Protein AF-A0A6U6RCC2-F1 (afdb_monomer)

Foldseek 3Di:
DDDDDDDWDKDKDKDPKDWCPPDDLLNVVLCCAAVLLCQDDCVVSVHDHDGGNNQFPDKDKDWDDDPVTIIIMMITIGTDPPPPDPPDDPDDDPCPVVVVVVQQQDWDQDPVPGTDGPVD
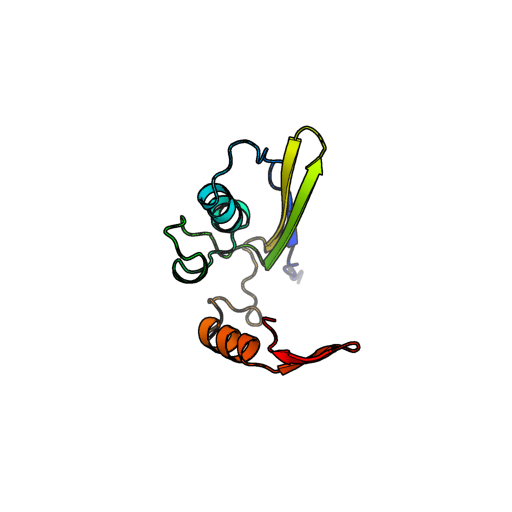
pLDDT: mean 70.36, std 13.77, range [30.91, 87.75]

Secondary structure (DSSP, 8-state):
-----PPP-EEEEEPPPEE-TT--HHHHHHIIIIIS-----TTTTTS------S-EEEEEEEEEE-SS-EEEEEEEEEE-S----TTS-SSPPTTHHHHHHHHHT-EEEETTTEEEETT-

Organism: NCBI:txid1333877

Radius of gyration: 18.65 Å; Cα contacts (8 Å, |Δi|>4): 158; chains: 1; bounding box: 48×39×48 Å

Sequence (120 aa):
EFKLVPRLKFQIYTTPIKNLQAWTEDDFWEFINVEGSANLPLSAAGRQVANGSQQALSGEFFINFGAWTEQMTAVVTRANENATHPDYPDNAPENVEQNYVDLMDAWVIDENRGWMPYGD

Structure (mmCIF, N/CA/C/O backbone):
data_AF-A0A6U6RCC2-F1
#
_entry.id   AF-A0A6U6RCC2-F1
#
loop_
_atom_site.group_PDB
_atom_site.id
_atom_site.type_symbol
_atom_site.label_atom_id
_atom_site.label_alt_id
_atom_site.label_comp_id
_atom_site.label_asym_id
_atom_site.label_entity_id
_atom_site.label_seq_id
_atom_site.pdbx_PDB_ins_code
_atom_site.Cartn_x
_atom_site.Cartn_y
_atom_site.Cartn_z
_atom_site.occupancy
_atom_site.B_iso_or_equiv
_atom_site.auth_seq_id
_atom_site.auth_comp_id
_atom_site.auth_asym_id
_atom_site.auth_atom_id
_atom_site.pdbx_PDB_model_num
ATOM 1 N N . GLU A 1 1 ? 34.802 8.124 -26.776 1.00 37.25 1 GLU A N 1
ATOM 2 C CA . GLU A 1 1 ? 33.327 8.086 -26.85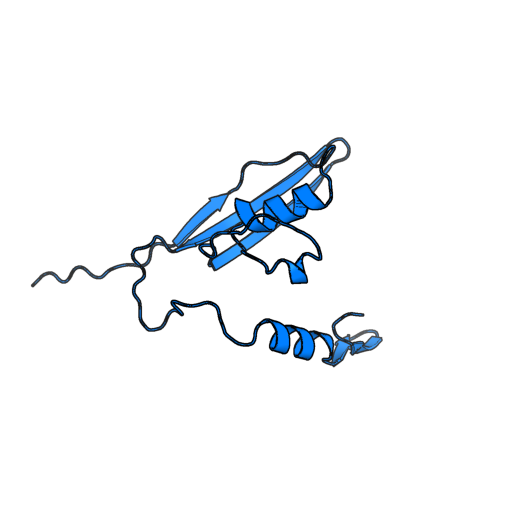3 1.00 37.25 1 GLU A CA 1
ATOM 3 C C . GLU A 1 1 ? 32.761 8.169 -25.441 1.00 37.25 1 GLU A C 1
ATOM 5 O O . GLU A 1 1 ? 33.128 7.347 -24.609 1.00 37.25 1 GLU A O 1
ATOM 10 N N . PHE A 1 2 ? 31.955 9.187 -25.133 1.00 30.91 2 PHE A N 1
ATOM 11 C CA . PHE A 1 2 ? 31.260 9.277 -23.846 1.00 30.91 2 PHE A CA 1
ATOM 12 C C . PHE A 1 2 ? 29.994 8.417 -23.922 1.00 30.91 2 PHE A C 1
ATOM 14 O O . PHE A 1 2 ? 29.047 8.780 -24.613 1.00 30.91 2 PHE A O 1
ATOM 21 N N . LYS A 1 3 ? 29.974 7.271 -23.232 1.00 35.28 3 LYS A N 1
ATOM 22 C CA . LYS A 1 3 ? 28.746 6.490 -23.043 1.00 35.28 3 LYS A CA 1
ATOM 23 C C . LYS A 1 3 ? 27.957 7.088 -21.881 1.00 35.28 3 LYS A C 1
ATOM 25 O O . LYS A 1 3 ? 28.421 7.075 -20.743 1.00 35.28 3 LYS A O 1
ATOM 30 N N . LEU A 1 4 ? 26.767 7.607 -22.171 1.00 37.03 4 LEU A N 1
ATOM 31 C CA . LEU A 1 4 ? 25.757 7.890 -21.154 1.00 37.03 4 LEU A CA 1
ATOM 32 C C . LEU A 1 4 ? 25.347 6.553 -20.532 1.00 37.03 4 LEU A C 1
ATOM 34 O O . LEU A 1 4 ? 24.688 5.746 -21.176 1.00 37.03 4 LEU A O 1
ATOM 38 N N . VAL A 1 5 ? 25.792 6.299 -19.303 1.00 44.06 5 VAL A N 1
ATOM 39 C CA . VAL A 1 5 ? 25.331 5.156 -18.510 1.00 44.06 5 VAL A CA 1
ATOM 40 C C . VAL A 1 5 ? 23.994 5.563 -17.884 1.00 44.06 5 VAL A C 1
ATOM 42 O O . VAL A 1 5 ? 23.997 6.454 -17.026 1.00 44.06 5 VAL A O 1
ATOM 45 N N . PRO A 1 6 ? 22.855 4.979 -18.296 1.00 46.22 6 PRO A N 1
ATOM 46 C CA . PRO A 1 6 ? 21.584 5.235 -17.637 1.00 46.22 6 PRO A CA 1
ATOM 47 C C . PRO A 1 6 ? 21.677 4.715 -16.201 1.00 46.22 6 PRO A C 1
ATOM 49 O O . PRO A 1 6 ? 21.913 3.535 -15.956 1.00 46.22 6 PRO A O 1
ATOM 52 N N . ARG A 1 7 ? 21.555 5.624 -15.233 1.00 47.69 7 ARG A N 1
ATOM 53 C CA . ARG A 1 7 ? 21.442 5.267 -13.819 1.00 47.69 7 ARG A CA 1
ATOM 54 C C . ARG A 1 7 ? 19.967 5.259 -13.466 1.00 47.69 7 ARG A C 1
ATOM 56 O O . ARG A 1 7 ? 19.323 6.306 -13.552 1.00 47.69 7 ARG A O 1
ATOM 63 N N . LEU A 1 8 ? 19.462 4.097 -13.062 1.00 51.97 8 LEU A N 1
ATOM 64 C CA . LEU A 1 8 ? 18.163 3.972 -12.411 1.00 51.97 8 LEU A CA 1
ATOM 65 C C . LEU A 1 8 ? 18.128 4.954 -11.236 1.00 51.97 8 LEU A C 1
ATOM 67 O O . LEU A 1 8 ? 18.985 4.916 -10.352 1.00 51.97 8 LEU A O 1
ATOM 71 N N . LYS A 1 9 ? 17.176 5.885 -11.266 1.00 57.66 9 LYS A N 1
ATOM 72 C CA . LYS A 1 9 ? 16.887 6.757 -10.130 1.00 57.66 9 LYS A CA 1
ATOM 73 C C . LYS A 1 9 ? 15.556 6.310 -9.562 1.00 57.66 9 LYS A C 1
ATOM 75 O O . LYS A 1 9 ? 14.515 6.550 -10.171 1.00 57.66 9 LYS A O 1
ATOM 80 N N . PHE A 1 10 ? 15.617 5.653 -8.414 1.00 67.25 10 PHE A N 1
ATOM 81 C CA . PHE A 1 10 ? 14.445 5.402 -7.594 1.00 67.25 10 PHE A CA 1
ATOM 82 C C . PHE A 1 10 ? 14.035 6.714 -6.937 1.00 67.25 10 PHE A C 1
ATOM 84 O O . PHE A 1 10 ? 14.888 7.472 -6.467 1.00 67.25 10 PHE A O 1
ATOM 91 N N . GLN A 1 11 ? 12.741 7.002 -6.957 1.00 66.75 11 GLN A N 1
ATOM 92 C CA . GLN A 1 11 ? 12.182 8.149 -6.259 1.00 66.75 11 GLN A CA 1
ATOM 93 C C . GLN A 1 11 ? 11.254 7.643 -5.168 1.00 66.75 11 GLN A C 1
ATOM 95 O O . GLN A 1 11 ? 10.440 6.747 -5.392 1.00 66.75 11 GLN A O 1
ATOM 100 N N . ILE A 1 12 ? 11.434 8.211 -3.982 1.00 74.88 12 ILE A N 1
ATOM 101 C CA . ILE A 1 12 ? 10.612 7.939 -2.815 1.00 74.88 12 ILE A CA 1
ATOM 102 C C . ILE A 1 12 ? 9.624 9.090 -2.705 1.00 74.88 12 ILE A C 1
ATOM 104 O O . ILE A 1 12 ? 10.026 10.255 -2.672 1.00 74.88 12 ILE A O 1
ATOM 108 N N . TYR A 1 13 ? 8.345 8.754 -2.652 1.00 71.75 13 TYR A N 1
ATOM 109 C CA . TYR A 1 13 ? 7.262 9.702 -2.459 1.00 71.75 13 TYR A CA 1
ATOM 110 C C . TYR A 1 13 ? 6.552 9.384 -1.158 1.00 71.75 13 TYR A C 1
ATOM 112 O O . TYR A 1 13 ? 6.370 8.221 -0.809 1.00 71.75 13 TYR A O 1
ATOM 120 N N . THR A 1 14 ? 6.121 10.422 -0.458 1.00 78.19 14 THR A N 1
ATOM 121 C CA . THR A 1 14 ? 5.248 10.278 0.703 1.00 78.19 14 THR A CA 1
ATOM 122 C C . THR A 1 14 ? 3.858 10.728 0.296 1.00 78.19 14 THR A C 1
ATOM 124 O O . THR A 1 14 ? 3.704 11.808 -0.282 1.00 78.19 14 THR A O 1
ATOM 127 N N . THR A 1 15 ? 2.847 9.911 0.564 1.00 77.81 15 THR A N 1
ATOM 128 C CA . THR A 1 15 ? 1.462 10.323 0.346 1.00 77.81 15 THR A CA 1
ATOM 129 C C . THR A 1 15 ? 1.086 11.400 1.365 1.00 77.81 15 THR A C 1
ATOM 131 O O . THR A 1 15 ? 1.610 11.410 2.488 1.00 77.81 15 THR A O 1
ATOM 134 N N . PRO A 1 16 ? 0.153 12.306 1.029 1.00 74.38 16 PRO A N 1
ATOM 135 C CA . PRO A 1 16 ? -0.424 13.201 2.019 1.00 74.38 16 PRO A CA 1
ATOM 136 C C . PRO A 1 16 ? -0.954 12.410 3.218 1.00 74.38 16 PRO A C 1
ATOM 138 O O . PRO A 1 16 ? -1.507 11.322 3.054 1.00 74.38 16 PRO A O 1
ATOM 141 N N . ILE A 1 17 ? -0.801 12.969 4.417 1.00 80.00 17 ILE A N 1
ATOM 142 C CA . ILE A 1 17 ? -1.388 12.393 5.628 1.00 80.00 17 ILE A CA 1
ATOM 143 C C . ILE A 1 17 ? -2.910 12.464 5.500 1.00 80.00 17 ILE A C 1
ATOM 145 O O . ILE A 1 17 ? -3.470 13.532 5.235 1.00 80.00 17 ILE A O 1
ATOM 149 N N . LYS A 1 18 ? -3.579 11.334 5.708 1.00 83.19 18 LYS A N 1
ATOM 150 C CA . LYS A 1 18 ? -5.035 11.220 5.663 1.00 83.19 18 LYS A CA 1
ATOM 151 C C . LYS A 1 18 ? -5.583 11.003 7.062 1.00 83.19 18 LYS A C 1
ATOM 153 O O . LYS A 1 18 ? -4.998 10.252 7.831 1.00 83.19 18 LYS A O 1
ATOM 158 N N . ASN A 1 19 ? -6.691 11.662 7.385 1.00 86.56 19 ASN A N 1
ATOM 159 C CA . ASN A 1 19 ? -7.419 11.431 8.631 1.00 86.56 19 ASN A CA 1
ATOM 160 C C . ASN A 1 19 ? -8.426 10.291 8.419 1.00 86.56 19 ASN A C 1
ATOM 162 O O . ASN A 1 19 ? -9.205 10.344 7.470 1.00 86.56 19 ASN A O 1
ATOM 166 N N . LEU A 1 20 ? -8.397 9.301 9.308 1.00 86.19 20 LEU A N 1
ATOM 167 C CA . LEU A 1 20 ? -9.180 8.070 9.232 1.00 86.19 20 LEU A CA 1
ATOM 168 C C . LEU A 1 20 ? -10.558 8.166 9.903 1.00 86.19 20 LEU A C 1
ATOM 170 O O . LEU A 1 20 ? -11.375 7.274 9.724 1.00 86.19 20 LEU A O 1
ATOM 174 N N . GLN A 1 21 ? -10.870 9.250 10.624 1.00 83.44 21 GLN A N 1
ATOM 175 C CA . GLN A 1 21 ? -12.118 9.382 11.402 1.00 83.44 21 GLN A CA 1
ATOM 176 C C . GLN A 1 21 ? -13.412 9.213 10.593 1.00 83.44 21 GLN A C 1
ATOM 178 O O . GLN A 1 21 ? -14.459 8.918 11.165 1.00 83.44 21 GLN A O 1
ATOM 183 N N . ALA A 1 22 ? -13.355 9.452 9.284 1.00 81.19 22 ALA A N 1
ATOM 184 C CA . ALA A 1 22 ? -14.485 9.302 8.372 1.00 81.19 22 ALA A CA 1
ATOM 185 C C . ALA A 1 22 ? -14.237 8.237 7.295 1.00 81.19 22 ALA A C 1
ATOM 187 O O . ALA A 1 22 ? -15.013 8.156 6.348 1.00 81.19 22 ALA A O 1
ATOM 188 N N . TRP A 1 23 ? -13.153 7.466 7.406 1.00 85.94 23 TRP A N 1
ATOM 189 C CA . TRP A 1 23 ? -12.839 6.442 6.423 1.00 85.94 23 TRP A CA 1
ATOM 190 C C . TRP A 1 23 ? -13.757 5.248 6.598 1.00 85.94 23 TRP A C 1
ATOM 192 O O . TRP A 1 23 ? -13.867 4.649 7.668 1.00 85.94 23 TRP A O 1
ATOM 202 N N . 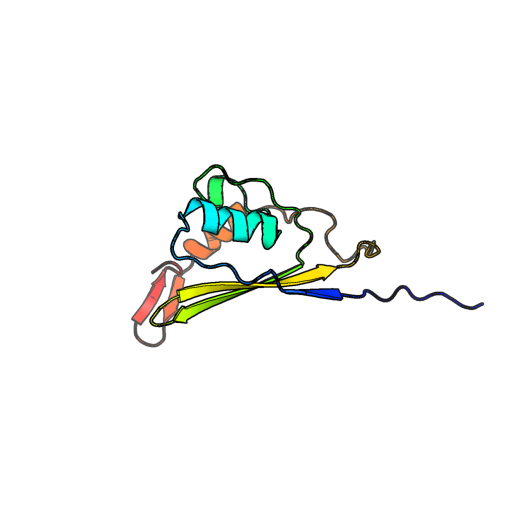THR A 1 24 ? -14.395 4.896 5.499 1.00 85.44 24 THR A N 1
ATOM 203 C CA . THR A 1 24 ? -14.928 3.565 5.299 1.00 85.44 24 THR A CA 1
ATOM 204 C C . THR A 1 24 ? -13.785 2.612 4.967 1.00 85.44 24 THR A C 1
ATOM 206 O O . THR A 1 24 ? -12.663 3.007 4.647 1.00 85.44 24 THR A O 1
ATOM 209 N N . GLU A 1 25 ? -14.068 1.320 5.023 1.00 82.88 25 GLU A N 1
ATOM 210 C CA . GLU A 1 25 ? -13.104 0.316 4.588 1.00 82.88 25 GLU A CA 1
ATOM 211 C C . GLU A 1 25 ? -12.786 0.434 3.081 1.00 82.88 25 GLU A C 1
ATOM 213 O O . GLU A 1 25 ? -11.673 0.130 2.658 1.00 82.88 25 GLU A O 1
ATOM 218 N N . ASP A 1 26 ? -13.717 0.950 2.273 1.00 83.12 26 ASP A N 1
ATOM 219 C CA . ASP A 1 26 ? -13.489 1.206 0.846 1.00 83.12 26 ASP A CA 1
ATOM 220 C C . ASP A 1 26 ? -12.462 2.327 0.639 1.00 83.12 26 ASP A C 1
ATOM 222 O O . ASP A 1 26 ? -11.595 2.205 -0.223 1.00 83.12 26 ASP A O 1
ATOM 226 N N . ASP A 1 27 ? -12.483 3.364 1.483 1.00 85.88 27 ASP A N 1
ATOM 227 C CA . ASP A 1 27 ? -11.487 4.445 1.455 1.00 85.88 27 ASP A CA 1
ATOM 228 C C . ASP A 1 27 ? -10.079 3.928 1.782 1.00 85.88 27 ASP A C 1
ATOM 230 O O . ASP A 1 27 ? -9.093 4.365 1.183 1.00 85.88 27 ASP A O 1
ATOM 234 N N . PHE A 1 28 ? -9.978 2.958 2.698 1.00 86.25 28 PHE A N 1
ATOM 235 C CA . PHE A 1 28 ? -8.714 2.289 2.996 1.00 86.25 28 PHE A CA 1
ATOM 236 C C . PHE A 1 28 ? -8.178 1.550 1.766 1.00 86.25 28 PHE A C 1
ATOM 238 O O . PHE A 1 28 ? -7.025 1.750 1.379 1.00 86.25 28 PHE A O 1
ATOM 245 N N . TRP A 1 29 ? -9.007 0.727 1.122 1.00 84.12 29 TRP A N 1
ATOM 246 C CA . TRP A 1 29 ? -8.576 -0.029 -0.052 1.00 84.12 29 TRP A CA 1
ATOM 247 C C . TRP A 1 29 ? -8.265 0.874 -1.242 1.00 84.12 29 TRP A C 1
ATOM 249 O O . TRP A 1 29 ? -7.274 0.633 -1.929 1.00 84.12 29 TRP A O 1
ATOM 259 N N . GLU A 1 30 ? -9.032 1.941 -1.452 1.00 85.31 30 GLU A N 1
ATOM 260 C CA . GLU A 1 30 ? -8.759 2.948 -2.479 1.00 85.31 30 GLU A CA 1
ATOM 261 C C . GLU A 1 30 ? -7.398 3.617 -2.247 1.00 85.31 30 GLU A C 1
ATOM 263 O O . GLU A 1 30 ? -6.596 3.756 -3.174 1.00 85.31 30 GLU A O 1
ATOM 268 N N . PHE A 1 31 ? -7.076 3.959 -0.998 1.00 87.12 31 PHE A N 1
ATOM 269 C CA . PHE A 1 31 ? -5.779 4.527 -0.651 1.00 87.12 31 PHE A CA 1
ATOM 270 C C . PHE A 1 31 ? -4.621 3.564 -0.947 1.00 87.12 31 PHE A C 1
ATOM 272 O O . PHE A 1 31 ? -3.639 3.961 -1.576 1.00 87.12 31 PHE A O 1
ATOM 279 N N . ILE A 1 32 ? -4.731 2.292 -0.549 1.00 84.69 32 ILE A N 1
ATOM 280 C CA . ILE A 1 32 ? -3.714 1.276 -0.860 1.00 84.69 32 ILE A CA 1
ATOM 281 C C . ILE A 1 32 ? -3.571 1.099 -2.378 1.00 84.69 32 ILE A C 1
ATOM 283 O O . ILE A 1 32 ? -2.454 1.063 -2.905 1.00 84.69 32 ILE A O 1
ATOM 287 N N . ASN A 1 33 ? -4.695 0.996 -3.091 1.00 83.88 33 ASN A N 1
ATOM 288 C CA . ASN A 1 33 ? -4.687 0.582 -4.485 1.00 83.88 33 ASN A CA 1
ATOM 289 C C . ASN A 1 33 ? -4.267 1.708 -5.431 1.00 83.88 33 ASN A C 1
ATOM 291 O O . ASN A 1 33 ? -3.415 1.506 -6.299 1.00 83.88 33 ASN A O 1
ATOM 295 N N . VAL A 1 34 ? -4.822 2.903 -5.232 1.00 82.00 34 VAL A N 1
ATOM 296 C CA . VAL A 1 34 ? -4.623 4.062 -6.105 1.00 82.00 34 VAL A CA 1
ATOM 297 C C . VAL A 1 34 ? -3.443 4.904 -5.634 1.00 82.00 34 VAL A C 1
ATOM 299 O O . VAL A 1 34 ? -2.454 5.041 -6.362 1.00 82.00 34 VAL A O 1
ATOM 302 N N . GLU A 1 35 ? -3.490 5.428 -4.405 1.00 81.56 35 GLU A N 1
ATOM 303 C CA . GLU A 1 35 ? -2.424 6.303 -3.889 1.00 81.56 35 GLU A CA 1
ATOM 304 C C . GLU A 1 35 ? -1.124 5.519 -3.636 1.00 81.56 35 GLU A C 1
ATOM 306 O O . GLU A 1 35 ? -0.041 5.965 -4.029 1.00 81.56 35 GLU A O 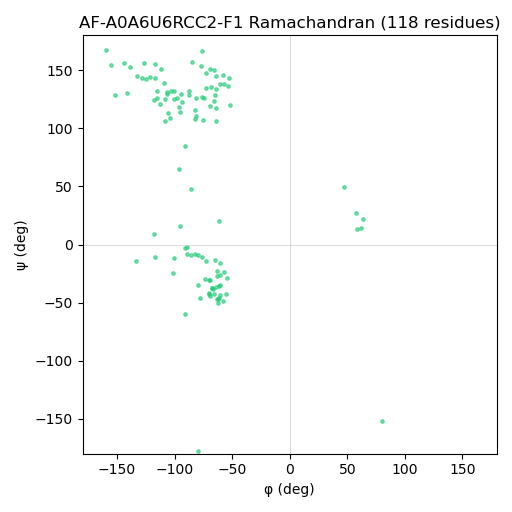1
ATOM 311 N N . GLY A 1 36 ? -1.238 4.309 -3.080 1.00 78.94 36 GLY A N 1
ATOM 312 C CA . GLY A 1 36 ? -0.142 3.346 -2.941 1.00 78.94 36 GLY A CA 1
ATOM 313 C C . GLY A 1 36 ? 0.279 2.688 -4.259 1.00 78.94 36 GLY A C 1
ATOM 314 O O . GLY A 1 36 ? 1.368 2.123 -4.341 1.00 78.94 36 GLY A O 1
ATOM 315 N N . SER A 1 37 ? -0.538 2.811 -5.313 1.00 79.50 37 SER A N 1
ATOM 316 C CA . SER A 1 37 ? -0.283 2.278 -6.660 1.00 79.50 37 SER A CA 1
ATOM 317 C C . SER A 1 37 ? -0.045 0.764 -6.721 1.00 79.50 37 SER A C 1
ATOM 319 O O . SER A 1 37 ? 0.616 0.284 -7.644 1.00 79.50 37 SER A O 1
ATOM 321 N N . ALA A 1 38 ? -0.605 0.017 -5.767 1.00 78.19 38 ALA A N 1
ATOM 322 C CA . ALA A 1 38 ? -0.429 -1.427 -5.649 1.00 78.19 38 ALA A CA 1
ATOM 323 C C . ALA A 1 38 ? -1.113 -2.223 -6.782 1.00 78.19 38 ALA A C 1
ATOM 325 O O . ALA A 1 38 ? -0.609 -3.269 -7.178 1.00 78.19 38 ALA A O 1
ATOM 326 N N . ASN A 1 39 ? -2.229 -1.720 -7.329 1.00 75.44 39 ASN A N 1
ATOM 327 C CA . ASN A 1 39 ? -3.076 -2.407 -8.321 1.00 75.44 39 ASN A CA 1
ATOM 328 C C . ASN A 1 39 ? -3.401 -3.873 -7.959 1.00 75.44 39 ASN A C 1
ATOM 330 O O . ASN A 1 39 ? -3.221 -4.795 -8.760 1.00 75.44 39 ASN A O 1
ATOM 334 N N . LEU A 1 40 ? -3.854 -4.077 -6.726 1.00 74.50 40 LEU A N 1
ATOM 335 C CA . LEU A 1 40 ? -4.389 -5.330 -6.226 1.00 74.50 40 LEU A CA 1
ATOM 336 C C . LEU A 1 40 ? -5.631 -5.727 -7.044 1.00 74.50 40 LEU A C 1
ATOM 338 O O . LEU A 1 40 ? -6.466 -4.866 -7.349 1.00 74.50 40 LEU A O 1
ATOM 342 N N . PRO A 1 41 ? -5.780 -7.015 -7.404 1.00 68.69 41 PRO A N 1
ATOM 343 C CA . PRO A 1 41 ? -6.955 -7.481 -8.122 1.00 68.69 41 PRO A CA 1
ATOM 344 C C . PRO A 1 41 ? -8.213 -7.306 -7.262 1.00 68.69 41 PRO A C 1
ATOM 346 O O . PRO A 1 41 ? -8.184 -7.490 -6.046 1.00 68.69 41 PRO A O 1
ATOM 349 N N . LEU A 1 42 ? -9.340 -6.994 -7.910 1.00 62.94 42 LEU A N 1
ATOM 350 C CA . LEU A 1 42 ? -10.636 -6.760 -7.251 1.00 62.94 42 LEU A CA 1
ATOM 351 C C . LEU A 1 42 ? -11.075 -7.930 -6.353 1.00 62.94 42 LEU A C 1
ATOM 353 O O . LEU A 1 42 ? -11.760 -7.729 -5.351 1.00 62.94 42 LEU A O 1
ATOM 357 N N . SER A 1 43 ? -10.651 -9.151 -6.692 1.00 65.44 43 SER A N 1
ATOM 358 C CA . SER A 1 43 ? -10.868 -10.353 -5.884 1.00 65.44 43 SER A CA 1
ATOM 359 C C . SER A 1 43 ? -10.097 -10.331 -4.562 1.00 65.44 43 SER A C 1
ATOM 361 O O . SER A 1 43 ? -10.648 -10.744 -3.547 1.00 65.44 43 SER A O 1
ATOM 363 N N . ALA A 1 44 ? -8.868 -9.805 -4.540 1.00 62.97 44 ALA A N 1
ATOM 364 C CA . ALA A 1 44 ? -8.037 -9.731 -3.336 1.00 62.97 44 ALA A CA 1
ATOM 365 C C . ALA A 1 44 ? -8.515 -8.655 -2.348 1.00 62.97 44 ALA A C 1
ATOM 367 O O . ALA A 1 44 ? -8.363 -8.821 -1.143 1.00 62.97 44 ALA A O 1
ATOM 368 N N . ALA A 1 45 ? -9.137 -7.578 -2.838 1.00 60.28 45 ALA A N 1
ATOM 369 C CA . ALA A 1 45 ? -9.761 -6.566 -1.982 1.00 60.28 45 ALA A CA 1
ATOM 370 C C . ALA A 1 45 ? -11.175 -6.963 -1.503 1.00 60.28 45 ALA A C 1
ATOM 372 O O . ALA A 1 45 ? -11.786 -6.257 -0.694 1.00 60.28 45 ALA A O 1
ATOM 373 N N . GLY A 1 46 ? -11.724 -8.066 -2.035 1.00 64.94 46 GLY A N 1
ATOM 374 C CA . GLY A 1 46 ? -13.090 -8.523 -1.769 1.00 64.94 46 GLY A CA 1
ATOM 375 C C . GLY A 1 46 ? -14.183 -7.539 -2.209 1.00 64.94 46 GLY A C 1
ATOM 376 O O . GLY A 1 46 ? -15.326 -7.675 -1.777 1.00 64.94 46 GLY A O 1
ATOM 377 N N . ARG A 1 47 ? -13.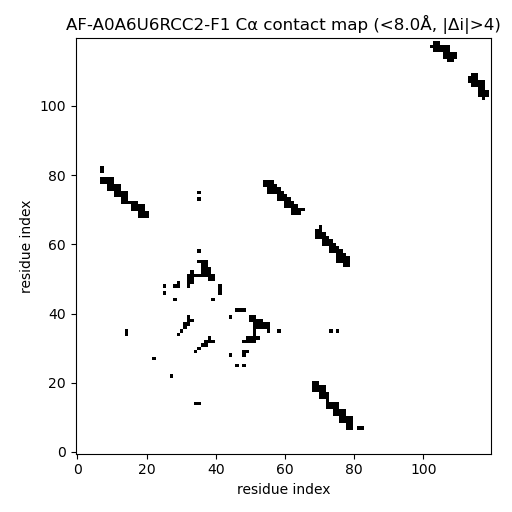850 -6.525 -3.023 1.00 66.00 47 ARG A N 1
ATOM 378 C CA . ARG A 1 47 ? -14.727 -5.389 -3.356 1.00 66.00 47 ARG A CA 1
ATOM 379 C C . ARG A 1 47 ? -14.304 -4.669 -4.642 1.00 66.00 47 ARG A C 1
ATOM 381 O O . ARG A 1 47 ? -13.203 -4.878 -5.148 1.00 66.00 47 ARG A O 1
ATOM 388 N N . GLN A 1 48 ? -15.174 -3.797 -5.163 1.00 64.94 48 GLN A N 1
ATOM 389 C CA . GLN A 1 48 ? -14.821 -2.897 -6.267 1.00 64.94 48 GLN A CA 1
ATOM 390 C C . GLN A 1 48 ? -13.950 -1.743 -5.758 1.00 64.94 48 GLN A C 1
ATOM 392 O O . GLN A 1 48 ? -14.452 -0.835 -5.109 1.00 64.94 48 GLN A O 1
ATOM 397 N N . VAL A 1 49 ? -12.661 -1.776 -6.084 1.00 69.88 49 VAL A N 1
ATOM 398 C CA . VAL A 1 49 ? -11.704 -0.680 -5.862 1.00 69.88 49 VAL A CA 1
ATOM 399 C C . VAL A 1 49 ? -11.294 -0.112 -7.217 1.00 69.88 49 VAL A C 1
ATOM 401 O O . VAL A 1 49 ? -11.281 -0.854 -8.203 1.00 69.88 49 VAL A O 1
ATOM 404 N N . ALA A 1 50 ? -10.938 1.169 -7.316 1.00 73.12 50 ALA A N 1
ATOM 405 C CA . ALA A 1 50 ? -10.370 1.660 -8.567 1.00 73.12 50 ALA A CA 1
ATOM 406 C C . ALA A 1 50 ? -9.004 0.999 -8.836 1.00 73.12 50 ALA A C 1
ATOM 408 O O . ALA A 1 50 ? -8.283 0.610 -7.913 1.00 73.12 50 ALA A O 1
ATOM 409 N N . ASN A 1 51 ? -8.651 0.846 -10.116 1.00 73.56 51 ASN A N 1
ATOM 410 C CA . ASN A 1 51 ? -7.377 0.243 -10.506 1.00 73.56 51 ASN A CA 1
ATOM 411 C C . ASN A 1 51 ? -6.202 1.154 -10.120 1.00 73.56 51 ASN A C 1
ATOM 413 O O . ASN A 1 51 ? -6.221 2.359 -10.380 1.00 73.56 51 ASN A O 1
ATOM 417 N N . GLY A 1 52 ? -5.158 0.550 -9.553 1.00 73.38 52 GLY A N 1
ATOM 418 C CA . GLY A 1 52 ? -3.867 1.196 -9.323 1.00 73.38 52 GLY A CA 1
ATOM 419 C C . GLY A 1 52 ? -3.004 1.250 -10.588 1.00 73.38 52 GLY A C 1
ATOM 420 O O . GLY A 1 52 ? -3.408 0.783 -11.651 1.00 73.38 52 GLY A O 1
ATOM 421 N N . SER A 1 53 ? -1.781 1.784 -10.481 1.00 71.38 53 SER A N 1
ATOM 422 C CA . SER A 1 53 ? -0.879 1.924 -11.640 1.00 71.38 53 SER A CA 1
ATOM 423 C C . SER A 1 53 ? 0.218 0.860 -11.770 1.00 71.38 53 SER A C 1
ATOM 425 O O . SER A 1 53 ? 0.863 0.820 -12.810 1.00 71.38 53 SER A O 1
ATOM 427 N N . GLN A 1 54 ? 0.470 0.020 -10.754 1.00 71.12 54 GLN A N 1
ATOM 428 C CA . GLN A 1 54 ? 1.612 -0.928 -10.703 1.00 71.12 54 GLN A CA 1
ATOM 429 C C . GLN A 1 54 ? 2.996 -0.272 -10.814 1.00 71.12 54 GLN A C 1
ATOM 431 O O . GLN A 1 54 ? 4.000 -0.945 -11.019 1.00 71.12 54 GLN A O 1
ATOM 436 N N . GLN A 1 55 ? 3.081 1.049 -10.663 1.00 70.88 55 GLN A N 1
ATOM 437 C CA . GLN A 1 55 ? 4.347 1.776 -10.796 1.00 70.88 55 GLN A CA 1
ATOM 438 C C . GLN A 1 55 ? 5.155 1.815 -9.492 1.00 70.88 55 GLN A C 1
ATOM 440 O O . GLN A 1 55 ? 6.300 2.276 -9.477 1.00 70.88 55 GLN A O 1
ATOM 445 N N . ALA A 1 56 ? 4.554 1.377 -8.384 1.00 74.44 56 ALA A N 1
ATOM 446 C CA . ALA A 1 56 ? 5.238 1.225 -7.113 1.00 74.44 56 ALA A CA 1
ATOM 447 C C . ALA A 1 56 ? 6.011 -0.096 -7.084 1.00 74.44 56 ALA A C 1
ATOM 449 O O . ALA A 1 56 ? 5.445 -1.163 -7.290 1.00 74.44 56 ALA A O 1
ATOM 450 N N . LEU A 1 57 ? 7.306 -0.013 -6.788 1.00 76.56 57 LEU A N 1
ATOM 451 C CA . LEU A 1 57 ? 8.155 -1.175 -6.519 1.00 76.56 57 LEU A CA 1
ATOM 452 C C . LEU A 1 57 ? 7.963 -1.685 -5.091 1.00 76.56 57 LEU A C 1
ATOM 454 O O . LEU A 1 57 ? 8.067 -2.877 -4.827 1.00 76.56 57 LEU A O 1
ATOM 458 N N . SER A 1 58 ? 7.730 -0.759 -4.164 1.00 80.00 58 SER A N 1
ATOM 459 C CA . SER A 1 58 ? 7.452 -1.046 -2.764 1.00 80.00 58 SER A CA 1
ATOM 460 C C . SER A 1 58 ? 6.655 0.095 -2.141 1.00 80.00 58 SER A C 1
ATOM 462 O O . SER A 1 58 ? 6.736 1.247 -2.585 1.00 80.00 58 SER A O 1
ATOM 464 N N . GLY A 1 59 ? 5.895 -0.233 -1.100 1.00 79.25 59 GLY A N 1
ATOM 465 C CA . GLY A 1 59 ? 5.159 0.724 -0.287 1.00 79.25 59 GLY A CA 1
ATOM 466 C C . GLY A 1 59 ? 5.213 0.321 1.181 1.00 79.25 59 GLY A C 1
ATOM 467 O O . GLY A 1 59 ? 4.943 -0.829 1.513 1.00 79.25 59 GLY A O 1
ATOM 468 N N . GLU A 1 60 ? 5.561 1.265 2.048 1.00 84.38 60 GLU A N 1
ATOM 469 C CA . GLU A 1 60 ? 5.452 1.123 3.499 1.00 84.38 60 GLU A CA 1
ATOM 470 C C . GLU A 1 60 ? 4.312 2.006 3.996 1.00 84.38 60 GLU A C 1
ATOM 472 O O . GLU A 1 60 ? 4.287 3.209 3.726 1.00 84.38 60 GLU A O 1
ATOM 477 N N . PHE A 1 61 ? 3.362 1.411 4.713 1.00 86.12 61 PHE A N 1
ATOM 478 C CA . PHE A 1 61 ? 2.179 2.097 5.219 1.00 86.12 61 PHE A CA 1
ATOM 479 C C . PHE A 1 61 ? 2.301 2.310 6.722 1.00 86.12 61 PHE A C 1
ATOM 481 O O . PHE A 1 61 ? 2.596 1.384 7.475 1.00 86.12 61 PHE A O 1
ATOM 488 N N . PHE A 1 62 ? 2.037 3.534 7.162 1.00 86.69 62 PHE A N 1
ATOM 489 C CA . PHE A 1 62 ? 2.119 3.932 8.557 1.00 86.69 62 PHE A CA 1
ATOM 490 C C . PHE A 1 62 ? 0.743 4.370 9.021 1.00 86.69 62 PHE A C 1
ATOM 492 O O . PHE A 1 62 ? 0.149 5.283 8.443 1.00 86.69 62 PHE A O 1
ATOM 499 N N . ILE A 1 63 ? 0.261 3.733 10.084 1.00 86.75 63 ILE A N 1
ATOM 500 C CA . ILE A 1 63 ? -0.985 4.103 10.742 1.00 86.75 63 ILE A CA 1
ATOM 501 C C . ILE A 1 63 ? -0.640 4.633 12.129 1.00 86.75 63 ILE A C 1
ATOM 503 O O . ILE A 1 63 ? -0.016 3.949 12.940 1.00 86.75 63 ILE A O 1
ATOM 507 N N . ASN A 1 64 ? -1.023 5.877 12.385 1.00 84.88 64 ASN A N 1
ATOM 508 C CA . ASN A 1 64 ? -0.855 6.538 13.665 1.00 84.88 64 ASN A CA 1
ATOM 509 C C . ASN A 1 64 ? -2.199 6.580 14.394 1.00 84.88 64 ASN A C 1
ATOM 511 O O . ASN A 1 64 ? -3.099 7.331 14.012 1.00 84.88 64 ASN A O 1
ATOM 515 N N . PHE A 1 65 ? -2.313 5.789 15.458 1.00 78.94 65 PHE A N 1
ATOM 516 C CA . PHE A 1 65 ? -3.464 5.782 16.355 1.00 78.94 65 PHE A CA 1
ATOM 517 C C . PHE A 1 65 ? -3.223 6.766 17.506 1.00 78.94 65 PHE A C 1
ATOM 519 O O . PHE A 1 65 ? -2.728 6.404 18.575 1.00 78.94 65 PHE A O 1
ATOM 526 N N . GLY A 1 66 ? -3.528 8.042 17.270 1.00 77.69 66 GLY A N 1
ATOM 527 C CA . GLY A 1 66 ? -3.496 9.076 18.302 1.00 77.69 66 GLY A CA 1
ATOM 528 C C . GLY A 1 66 ? -4.803 9.138 19.094 1.00 77.69 66 GLY A C 1
ATOM 529 O O . GLY A 1 66 ? -5.864 8.795 18.587 1.00 77.69 66 GLY A O 1
ATOM 530 N N . ALA A 1 67 ? -4.754 9.674 20.318 1.00 67.06 67 ALA A N 1
ATOM 531 C CA . ALA A 1 67 ? -5.920 9.781 21.211 1.00 67.06 67 ALA A CA 1
ATOM 532 C C . ALA A 1 67 ? -7.096 10.619 20.656 1.00 67.06 67 ALA A C 1
ATOM 534 O O . ALA A 1 67 ? -8.199 10.546 21.189 1.00 67.06 67 ALA A O 1
ATOM 535 N N . TRP A 1 68 ? -6.862 11.429 19.617 1.00 67.25 68 TRP A N 1
ATOM 536 C CA . TRP A 1 68 ? -7.851 12.363 19.060 1.00 67.25 68 TRP A CA 1
ATOM 537 C C . TRP A 1 68 ? -7.955 12.335 17.538 1.00 67.25 68 TRP A C 1
ATOM 539 O O . TRP A 1 68 ? -8.903 12.895 16.997 1.00 67.25 68 TRP A O 1
ATOM 549 N N . THR A 1 69 ? -6.996 11.720 16.846 1.00 74.06 69 THR A N 1
ATOM 550 C CA . THR A 1 69 ? -6.994 11.602 15.387 1.00 74.06 69 THR A CA 1
ATOM 551 C C . THR A 1 69 ? -6.235 10.351 14.991 1.00 74.06 69 THR A C 1
ATOM 553 O O . THR A 1 69 ? -5.079 10.172 15.382 1.00 74.06 69 THR A O 1
ATOM 556 N N . GLU A 1 70 ? -6.873 9.541 14.167 1.00 85.94 70 GLU A N 1
ATOM 557 C CA . GLU A 1 70 ? -6.272 8.391 13.514 1.00 85.94 70 GLU A CA 1
ATOM 558 C C . GLU A 1 70 ? -5.802 8.854 12.138 1.00 85.94 70 GLU A C 1
ATOM 560 O O . GLU A 1 70 ? -6.541 9.536 11.422 1.00 85.94 70 GLU A O 1
ATOM 565 N N . GLN A 1 71 ? -4.548 8.578 11.795 1.00 87.75 71 GLN A N 1
ATOM 566 C CA . GLN A 1 71 ? -3.947 9.073 10.562 1.00 87.75 71 GLN A CA 1
ATOM 567 C C . GLN A 1 71 ? -3.217 7.972 9.813 1.00 87.75 71 GLN A C 1
ATOM 569 O O . GLN A 1 71 ? -2.579 7.125 10.431 1.00 87.75 71 GLN A O 1
ATOM 574 N N . MET A 1 72 ? -3.251 8.031 8.485 1.00 86.25 72 MET A N 1
ATOM 575 C CA . MET A 1 72 ? -2.487 7.139 7.619 1.00 86.25 72 MET A CA 1
ATOM 576 C C . MET A 1 72 ? -1.616 7.924 6.646 1.00 86.25 72 MET A C 1
ATOM 578 O O . MET A 1 72 ? -2.006 8.973 6.130 1.00 86.25 72 MET A O 1
ATOM 582 N N . THR A 1 73 ? -0.420 7.408 6.393 1.00 87.00 73 THR A N 1
ATOM 583 C CA . THR A 1 73 ? 0.485 7.871 5.339 1.00 87.00 73 THR A CA 1
ATOM 584 C C . THR A 1 73 ? 1.219 6.670 4.753 1.00 87.00 73 THR A C 1
ATOM 586 O O . THR A 1 73 ? 1.341 5.635 5.408 1.00 87.00 73 THR A O 1
ATOM 589 N N . ALA A 1 74 ? 1.692 6.789 3.519 1.00 83.38 74 ALA A N 1
ATOM 590 C CA . ALA A 1 74 ? 2.487 5.768 2.864 1.00 83.38 74 ALA A CA 1
ATOM 591 C C . ALA A 1 74 ? 3.768 6.376 2.303 1.00 83.38 74 ALA A C 1
ATOM 593 O O . ALA A 1 74 ? 3.772 7.494 1.783 1.00 83.38 74 ALA A O 1
ATOM 594 N N . VAL A 1 75 ? 4.851 5.614 2.374 1.00 82.88 75 VAL A N 1
ATOM 595 C CA . VAL A 1 75 ? 6.103 5.894 1.683 1.00 82.88 75 VAL A CA 1
ATOM 596 C C . VAL A 1 75 ? 6.202 4.916 0.524 1.00 82.88 75 VAL A C 1
ATOM 598 O O . VAL A 1 75 ? 6.300 3.711 0.728 1.00 82.88 75 VAL A O 1
ATOM 601 N N . VAL A 1 76 ? 6.144 5.434 -0.699 1.00 81.81 76 VAL A N 1
ATOM 602 C CA . VAL A 1 76 ? 6.058 4.644 -1.928 1.00 81.81 76 VAL A CA 1
ATOM 603 C C . VAL A 1 76 ? 7.311 4.870 -2.757 1.00 81.81 76 VAL A C 1
ATOM 605 O O . VAL A 1 76 ? 7.655 6.006 -3.090 1.00 81.81 76 VAL A O 1
ATOM 608 N N . THR A 1 77 ? 7.980 3.784 -3.130 1.00 81.62 77 THR A N 1
ATOM 609 C CA . THR A 1 77 ? 9.147 3.826 -4.012 1.00 81.62 77 THR A CA 1
ATOM 610 C C . THR A 1 77 ? 8.725 3.500 -5.433 1.00 81.62 77 THR A C 1
ATOM 612 O O . THR A 1 77 ? 8.135 2.450 -5.682 1.00 81.62 77 THR A O 1
ATOM 615 N N . ARG A 1 78 ? 9.058 4.374 -6.385 1.00 76.44 78 ARG A N 1
ATOM 616 C CA . ARG A 1 78 ? 8.785 4.165 -7.814 1.00 76.44 78 ARG A CA 1
ATOM 617 C C . ARG A 1 78 ? 10.075 4.204 -8.626 1.00 76.44 78 ARG A C 1
ATOM 619 O O . ARG A 1 78 ? 10.988 4.986 -8.330 1.00 76.44 78 ARG A O 1
ATOM 626 N N . ALA A 1 79 ? 10.149 3.377 -9.666 1.00 65.75 79 ALA A N 1
ATOM 627 C CA . ALA A 1 79 ? 11.147 3.547 -10.715 1.00 65.75 79 ALA A CA 1
ATOM 628 C C . ALA A 1 79 ? 10.706 4.705 -11.613 1.00 65.75 79 ALA A C 1
ATOM 630 O O . ALA A 1 79 ? 9.587 4.720 -12.114 1.00 65.75 79 ALA A O 1
ATOM 631 N N . ASN A 1 80 ? 11.585 5.681 -11.828 1.00 59.16 80 ASN A N 1
ATOM 632 C CA . ASN A 1 80 ? 11.357 6.666 -12.877 1.00 59.16 80 ASN A CA 1
ATOM 633 C C . ASN A 1 80 ? 11.365 5.927 -14.232 1.00 59.16 80 ASN A C 1
ATOM 635 O O . ASN A 1 80 ? 12.267 5.117 -14.450 1.00 59.16 80 ASN A O 1
ATOM 639 N N . GLU A 1 81 ? 10.401 6.207 -15.115 1.00 50.19 81 GLU A N 1
ATOM 640 C CA . GLU A 1 81 ? 10.031 5.458 -16.344 1.00 50.19 81 GLU A CA 1
ATOM 641 C C . GLU A 1 81 ? 11.123 5.338 -17.442 1.00 50.19 81 GLU A C 1
ATOM 643 O O . GLU A 1 81 ? 10.838 5.044 -18.595 1.00 50.19 81 GLU A O 1
ATOM 648 N N . ASN A 1 82 ? 12.402 5.520 -17.111 1.00 44.34 82 ASN A N 1
ATOM 649 C CA . ASN A 1 82 ? 13.543 5.268 -17.999 1.00 44.34 82 ASN A CA 1
ATOM 650 C C . ASN A 1 82 ? 14.164 3.867 -17.807 1.00 44.34 82 ASN A C 1
ATOM 652 O O . ASN A 1 82 ? 15.304 3.626 -18.208 1.00 44.34 82 ASN A O 1
ATOM 656 N N . ALA A 1 83 ? 13.455 2.955 -17.144 1.00 46.28 83 ALA A N 1
ATOM 657 C CA . ALA A 1 83 ? 13.949 1.647 -16.730 1.00 46.28 83 ALA A CA 1
ATOM 658 C C . ALA A 1 83 ? 13.581 0.538 -17.736 1.00 46.28 83 ALA A C 1
ATOM 660 O O . ALA A 1 83 ? 12.837 -0.371 -17.405 1.00 46.28 83 ALA A O 1
ATOM 661 N N . THR A 1 84 ? 14.105 0.585 -18.964 1.00 44.12 84 THR A N 1
ATOM 662 C CA . THR A 1 84 ? 13.954 -0.495 -19.968 1.00 44.12 84 THR A CA 1
ATOM 663 C C . THR A 1 84 ? 15.027 -1.584 -19.792 1.00 44.12 84 THR A C 1
ATOM 665 O O . THR A 1 84 ? 15.762 -1.895 -20.734 1.00 44.12 84 THR A O 1
ATOM 668 N N . HIS A 1 85 ? 15.240 -2.068 -18.565 1.00 41.69 85 HIS A N 1
ATOM 669 C CA . HIS A 1 85 ? 16.309 -3.027 -18.274 1.00 41.69 85 HIS A CA 1
ATOM 670 C C . HIS A 1 85 ? 15.767 -4.464 -18.362 1.00 41.69 85 HIS A C 1
ATOM 672 O O . HIS A 1 85 ? 14.861 -4.783 -17.603 1.00 41.69 85 HIS A O 1
ATOM 678 N N . PRO A 1 86 ? 16.334 -5.343 -19.210 1.00 47.94 86 PRO A N 1
ATOM 679 C CA . PRO A 1 86 ? 15.768 -6.665 -19.520 1.00 47.94 86 PRO A CA 1
ATOM 680 C C . PRO A 1 86 ? 15.711 -7.648 -18.336 1.00 47.94 86 PRO A C 1
ATOM 682 O O . PRO A 1 86 ? 15.031 -8.664 -18.426 1.00 47.94 86 PRO A O 1
ATOM 685 N N . ASP A 1 87 ? 16.405 -7.346 -17.233 1.00 47.75 87 ASP A N 1
ATOM 686 C CA . ASP A 1 87 ? 16.353 -8.136 -15.989 1.00 47.75 87 ASP A CA 1
ATOM 687 C C . ASP A 1 87 ? 15.248 -7.679 -15.015 1.00 47.75 87 ASP A C 1
ATOM 689 O O . ASP A 1 87 ? 15.099 -8.257 -13.938 1.00 47.75 87 ASP A O 1
ATOM 693 N N . TYR A 1 88 ? 14.498 -6.626 -15.352 1.00 43.22 88 TYR A N 1
ATOM 694 C CA . TYR A 1 88 ? 13.328 -6.201 -14.590 1.00 43.22 88 TYR A CA 1
ATOM 695 C C . TYR A 1 88 ? 12.067 -6.636 -15.340 1.00 43.22 88 TYR A C 1
ATOM 697 O O . TYR A 1 88 ? 11.990 -6.438 -16.547 1.00 43.22 88 TYR A O 1
ATOM 705 N N . PRO A 1 89 ? 11.096 -7.265 -14.660 1.00 47.66 89 PRO A N 1
ATOM 706 C CA . PRO A 1 89 ? 9.901 -7.757 -15.323 1.00 47.66 89 PRO A CA 1
ATOM 707 C C . PRO A 1 89 ? 9.024 -6.591 -15.798 1.00 47.66 89 PRO A C 1
ATOM 709 O O . PRO A 1 89 ? 8.529 -5.802 -14.997 1.00 47.66 89 PRO A O 1
ATOM 712 N N . ASP A 1 90 ? 8.817 -6.521 -17.113 1.00 50.53 90 ASP A N 1
ATOM 713 C CA . ASP A 1 90 ? 7.970 -5.524 -17.787 1.00 50.53 90 ASP A CA 1
ATOM 714 C C . ASP A 1 90 ? 6.465 -5.818 -17.639 1.00 50.53 90 ASP A C 1
ATOM 716 O O . ASP A 1 90 ? 5.620 -5.003 -18.006 1.00 50.53 90 ASP A O 1
ATOM 720 N N . ASN A 1 91 ? 6.125 -7.009 -17.141 1.00 50.09 91 ASN A N 1
ATOM 721 C CA . ASN A 1 91 ? 4.764 -7.509 -16.987 1.00 50.09 91 ASN A CA 1
ATOM 722 C C . ASN A 1 91 ? 4.530 -7.969 -15.548 1.00 50.09 91 ASN A C 1
ATOM 724 O O . ASN A 1 91 ? 5.470 -8.342 -14.841 1.00 50.09 91 ASN A O 1
ATOM 728 N N . ALA A 1 92 ? 3.262 -7.980 -15.134 1.00 50.25 92 ALA A N 1
ATOM 729 C CA . ALA A 1 92 ? 2.873 -8.529 -13.843 1.00 50.25 92 ALA A CA 1
ATOM 730 C C . ALA A 1 92 ? 3.391 -9.976 -13.699 1.00 50.25 92 ALA A C 1
ATOM 732 O O . ALA A 1 92 ? 3.287 -10.750 -14.656 1.00 50.25 92 ALA A O 1
ATOM 733 N N . PRO A 1 93 ? 3.952 -10.351 -12.534 1.00 56.00 93 PRO A N 1
ATOM 734 C CA . PRO A 1 93 ? 4.398 -11.716 -12.303 1.00 56.00 93 PRO A CA 1
ATOM 735 C C . PRO A 1 93 ? 3.235 -12.696 -12.496 1.00 56.00 93 PRO A C 1
ATOM 737 O O . PRO A 1 93 ? 2.103 -12.436 -12.089 1.00 56.00 93 PRO A O 1
ATOM 740 N N . GLU A 1 94 ? 3.511 -13.822 -13.145 1.00 69.00 94 GLU A N 1
ATOM 741 C CA . GLU A 1 94 ? 2.515 -14.871 -13.347 1.00 69.00 94 GLU A CA 1
ATOM 742 C C . GLU A 1 94 ? 2.314 -15.677 -12.055 1.00 69.00 94 GLU A C 1
ATOM 744 O O . GLU A 1 94 ? 3.215 -15.789 -11.222 1.00 69.00 94 GLU A O 1
ATOM 749 N N . ASN A 1 95 ? 1.128 -16.271 -11.900 1.00 79.69 95 ASN A N 1
ATOM 750 C CA . ASN A 1 95 ? 0.788 -17.181 -10.797 1.00 79.69 95 ASN A CA 1
ATOM 751 C C . ASN A 1 95 ? 0.813 -16.559 -9.388 1.00 79.69 95 ASN A C 1
ATOM 753 O O . ASN A 1 95 ? 0.908 -17.291 -8.409 1.00 79.69 95 ASN A O 1
ATOM 757 N N . VAL A 1 96 ? 0.689 -15.232 -9.254 1.00 70.50 96 VAL A N 1
ATOM 758 C CA . VAL A 1 96 ? 0.643 -14.557 -7.936 1.00 70.50 96 VAL A CA 1
ATOM 759 C C . VAL A 1 96 ? -0.468 -15.123 -7.050 1.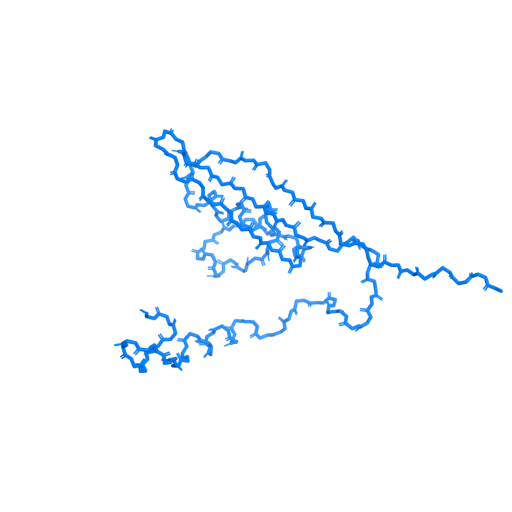00 70.50 96 VAL A C 1
ATOM 761 O O . VAL A 1 96 ? -0.232 -15.376 -5.875 1.00 70.50 96 VAL A O 1
ATOM 764 N N . GLU A 1 97 ? -1.654 -15.364 -7.616 1.00 71.75 97 GLU A N 1
ATOM 765 C CA . GLU A 1 97 ? -2.795 -15.934 -6.890 1.00 71.75 97 GLU A CA 1
ATOM 766 C C . GLU A 1 97 ? -2.497 -17.351 -6.382 1.00 71.75 97 GLU A C 1
ATOM 768 O O . GLU A 1 97 ? -2.685 -17.627 -5.202 1.00 71.75 97 GLU A O 1
ATOM 773 N N . GLN A 1 98 ? -1.946 -18.222 -7.234 1.00 72.06 98 GLN A N 1
ATOM 774 C CA . GLN A 1 98 ? -1.589 -19.584 -6.833 1.00 72.06 98 GLN A CA 1
ATOM 775 C C . GLN A 1 98 ? -0.460 -19.595 -5.794 1.00 72.06 98 GLN A C 1
ATOM 777 O O . GLN A 1 98 ? -0.564 -20.295 -4.797 1.00 72.06 98 GLN A O 1
ATOM 782 N N . ASN A 1 99 ? 0.575 -18.768 -5.971 1.00 76.00 99 ASN A N 1
ATOM 783 C CA . ASN A 1 99 ? 1.666 -18.642 -5.002 1.00 76.00 99 ASN A CA 1
ATOM 784 C C . ASN A 1 99 ? 1.164 -18.150 -3.638 1.00 76.00 99 ASN A C 1
ATOM 786 O O . ASN A 1 99 ? 1.694 -18.550 -2.605 1.00 76.00 99 ASN A O 1
ATOM 790 N N . TYR A 1 100 ? 0.160 -17.268 -3.626 1.00 71.31 100 TYR A N 1
ATOM 791 C CA . TYR A 1 100 ? -0.464 -16.805 -2.393 1.00 71.31 100 TYR A CA 1
ATOM 792 C C . TYR A 1 100 ? -1.265 -17.923 -1.715 1.00 71.31 100 TYR A C 1
ATOM 794 O O . TYR A 1 100 ? -1.114 -18.117 -0.514 1.00 71.31 100 TYR A O 1
ATOM 802 N N . VAL A 1 101 ? -2.056 -18.695 -2.471 1.00 71.69 101 VAL A N 1
ATOM 803 C CA . VAL A 1 101 ? -2.759 -19.883 -1.949 1.00 71.69 101 VAL A CA 1
ATOM 804 C C . VAL A 1 101 ? -1.766 -20.883 -1.355 1.00 71.69 101 VAL A C 1
ATOM 806 O O . VAL A 1 101 ? -1.921 -21.276 -0.203 1.00 71.69 101 VAL A O 1
ATOM 809 N N . ASP A 1 102 ? -0.697 -21.209 -2.083 1.00 78.19 102 ASP A N 1
ATOM 810 C CA . ASP A 1 102 ? 0.333 -22.149 -1.631 1.00 78.19 102 ASP A CA 1
ATOM 811 C C . ASP A 1 102 ? 1.031 -21.672 -0.345 1.00 78.19 102 ASP A C 1
ATOM 813 O O . ASP A 1 102 ? 1.389 -22.480 0.511 1.00 78.19 102 ASP A O 1
ATOM 817 N N . LEU A 1 103 ? 1.221 -20.356 -0.191 1.00 76.06 103 LEU A N 1
ATOM 818 C CA . LEU A 1 103 ? 1.780 -19.757 1.020 1.00 76.06 103 LEU A CA 1
ATOM 819 C C . LEU A 1 103 ? 0.806 -19.851 2.201 1.00 76.06 103 LEU A C 1
ATOM 821 O O . LEU A 1 103 ? 1.226 -20.159 3.312 1.00 76.06 103 LEU A O 1
ATOM 825 N N . MET A 1 104 ? -0.481 -19.591 1.972 1.00 70.25 104 MET A N 1
ATOM 826 C CA . MET A 1 104 ? -1.505 -19.655 3.021 1.00 70.25 104 MET A CA 1
ATOM 827 C C . MET A 1 104 ? -1.774 -21.097 3.472 1.00 70.25 104 MET A C 1
ATOM 829 O O . MET A 1 104 ? -2.049 -21.323 4.649 1.00 70.25 104 MET A O 1
ATOM 833 N N . ASP A 1 105 ? -1.616 -22.068 2.570 1.00 76.00 105 ASP A N 1
ATOM 834 C CA . ASP A 1 105 ? -1.683 -23.502 2.867 1.00 76.00 105 ASP A CA 1
ATOM 835 C C . ASP A 1 105 ? -0.381 -24.049 3.493 1.00 76.00 105 ASP A C 1
ATOM 837 O O . ASP A 1 105 ? -0.332 -25.196 3.960 1.00 76.00 105 ASP A O 1
ATOM 841 N N . ALA A 1 106 ? 0.692 -23.250 3.523 1.00 79.31 106 ALA A N 1
ATOM 842 C CA . ALA A 1 106 ? 1.961 -23.651 4.108 1.00 79.31 106 ALA A CA 1
ATOM 843 C C . ALA A 1 106 ? 1.891 -23.693 5.640 1.00 79.31 106 ALA A C 1
ATOM 845 O O . ALA A 1 106 ? 1.227 -22.892 6.298 1.00 79.31 106 ALA A O 1
ATOM 846 N N . TRP A 1 107 ? 2.649 -24.623 6.218 1.00 74.75 107 TRP A N 1
ATOM 847 C CA . TRP A 1 107 ? 2.832 -24.729 7.661 1.00 74.75 107 TRP A CA 1
ATOM 848 C C . TRP A 1 107 ? 4.172 -24.118 8.055 1.00 74.75 107 TRP A C 1
ATOM 850 O O . TRP A 1 107 ? 5.210 -24.428 7.465 1.00 74.75 107 TRP A O 1
ATOM 860 N N . VAL A 1 108 ? 4.154 -23.280 9.084 1.00 75.12 108 VAL A N 1
ATOM 861 C CA . VAL A 1 108 ? 5.331 -22.639 9.671 1.00 75.12 108 VAL A CA 1
ATOM 862 C C . VAL A 1 108 ? 5.517 -23.085 11.115 1.00 75.12 108 VAL A C 1
ATOM 864 O O . VAL A 1 108 ? 4.573 -23.517 11.770 1.00 75.12 108 VAL A O 1
ATOM 867 N N . ILE A 1 109 ? 6.751 -23.022 11.614 1.00 73.81 109 ILE A N 1
ATOM 868 C CA . ILE A 1 109 ? 7.049 -23.308 13.020 1.00 73.81 109 ILE A CA 1
ATOM 869 C C . ILE A 1 109 ? 7.068 -21.986 13.782 1.00 73.81 109 ILE A C 1
ATOM 871 O O . ILE A 1 109 ? 7.962 -21.170 13.564 1.00 73.81 109 ILE A O 1
ATOM 875 N N . ASP A 1 110 ? 6.123 -21.808 14.699 1.00 71.06 110 ASP A N 1
ATOM 876 C CA . ASP A 1 110 ? 6.199 -20.799 15.754 1.00 71.06 110 ASP A CA 1
ATOM 877 C C . ASP A 1 110 ? 6.939 -21.390 16.963 1.00 71.06 110 ASP A C 1
ATOM 879 O O . ASP A 1 110 ? 6.650 -22.504 17.407 1.00 71.06 110 ASP A O 1
ATOM 883 N N . GLU A 1 111 ? 7.907 -20.657 17.512 1.00 69.50 111 GLU A N 1
ATOM 884 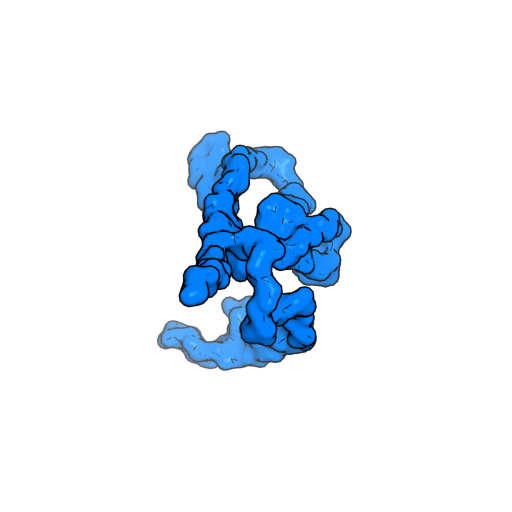C CA . GLU A 1 111 ? 8.762 -21.155 18.600 1.00 69.50 111 GLU A CA 1
ATOM 885 C C . GLU A 1 111 ? 7.990 -21.483 19.893 1.00 69.50 111 GLU A C 1
ATOM 887 O O . GLU A 1 111 ? 8.455 -22.294 20.694 1.00 69.50 111 GLU A O 1
ATOM 892 N N . ASN A 1 112 ? 6.805 -20.900 20.098 1.00 66.69 112 ASN A N 1
ATOM 893 C CA . ASN A 1 112 ? 5.980 -21.102 21.290 1.00 66.69 112 ASN A CA 1
ATOM 894 C C . ASN A 1 112 ? 4.812 -22.072 21.062 1.00 66.69 112 ASN A C 1
ATOM 896 O O . ASN A 1 112 ? 4.303 -22.649 22.026 1.00 66.69 112 ASN A O 1
ATOM 900 N N . ARG A 1 113 ? 4.355 -22.232 19.815 1.00 66.62 113 ARG A N 1
ATOM 901 C CA . ARG A 1 113 ? 3.140 -22.990 19.460 1.00 66.62 113 ARG A CA 1
ATOM 902 C C . ARG A 1 113 ? 3.403 -24.212 18.580 1.00 66.62 113 ARG A C 1
ATOM 904 O O . ARG A 1 113 ? 2.527 -25.066 18.466 1.00 66.62 113 ARG A O 1
ATOM 911 N N . GLY A 1 114 ? 4.612 -24.354 18.039 1.00 75.31 114 GLY A N 1
ATOM 912 C CA . GLY A 1 114 ? 4.987 -25.446 17.147 1.00 75.31 114 GLY A CA 1
ATOM 913 C C . GLY A 1 114 ? 4.511 -25.211 15.714 1.00 75.31 114 GLY A C 1
ATOM 914 O O . GLY A 1 114 ? 4.400 -24.074 15.265 1.00 75.31 114 GLY A O 1
ATOM 915 N N . TRP A 1 115 ? 4.272 -26.294 14.974 1.00 73.62 115 TRP A N 1
ATOM 916 C CA . TRP A 1 115 ? 3.773 -26.211 13.601 1.00 73.62 115 TRP A CA 1
ATOM 917 C C . TRP A 1 115 ? 2.356 -25.638 13.574 1.00 73.62 115 TRP A C 1
ATOM 919 O O . TRP A 1 115 ? 1.452 -26.207 14.185 1.00 73.62 115 TRP A O 1
ATOM 929 N N . MET A 1 116 ? 2.167 -24.560 12.824 1.00 69.44 116 MET A N 1
ATOM 930 C CA . MET A 1 116 ? 0.876 -23.921 12.604 1.00 69.44 116 MET A CA 1
ATOM 931 C C . MET A 1 116 ? 0.713 -23.480 11.141 1.00 69.44 116 MET A C 1
ATOM 933 O O . MET A 1 116 ? 1.723 -23.237 10.473 1.00 69.44 116 MET A O 1
ATOM 937 N N . PRO A 1 117 ? -0.523 -23.404 10.616 1.00 73.94 117 PRO A N 1
ATOM 938 C CA . PRO A 1 117 ? -0.791 -22.816 9.305 1.00 73.94 117 PRO A CA 1
ATOM 939 C C . PRO A 1 117 ? -0.302 -21.368 9.251 1.00 73.94 117 PRO A C 1
ATOM 941 O O . PRO A 1 117 ? -0.378 -20.653 10.246 1.00 73.94 117 PRO A O 1
ATOM 944 N N . TYR A 1 118 ? 0.178 -20.918 8.094 1.00 62.41 118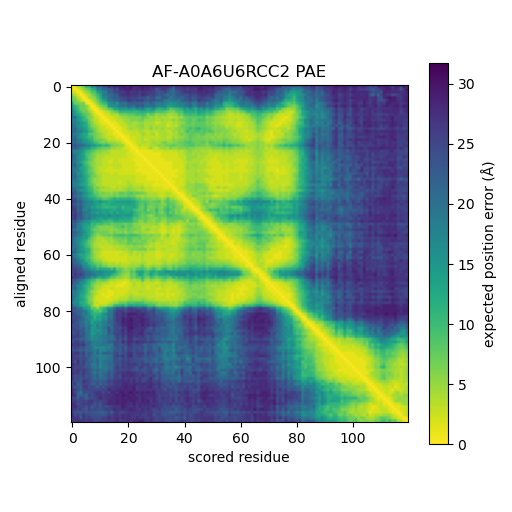 TYR A N 1
ATOM 945 C CA . TYR A 1 118 ? 0.699 -19.558 7.926 1.00 62.41 118 TYR A CA 1
ATOM 946 C C . TYR A 1 118 ? -0.344 -18.458 8.215 1.00 62.41 118 TYR A C 1
ATOM 948 O O . TYR A 1 118 ? 0.029 -17.343 8.572 1.00 62.41 118 TYR A O 1
ATOM 956 N N . GLY A 1 119 ? -1.637 -18.763 8.057 1.00 65.81 119 GLY A N 1
ATOM 957 C CA . GLY A 1 119 ? -2.745 -17.827 8.281 1.00 65.81 119 GLY A CA 1
ATOM 958 C C . GLY A 1 119 ? -3.351 -17.803 9.693 1.00 65.81 119 GLY A C 1
ATOM 959 O O . GLY A 1 119 ? -4.262 -17.001 9.905 1.00 65.81 119 GLY A O 1
ATOM 960 N N . ASP A 1 120 ? -2.889 -18.659 10.614 1.00 57.03 120 ASP A N 1
ATOM 961 C CA . ASP A 1 120 ? -3.331 -18.720 12.027 1.00 57.03 120 ASP A CA 1
ATOM 962 C C . ASP A 1 120 ? -2.389 -17.941 12.970 1.00 57.03 120 ASP A C 1
ATOM 964 O O . ASP A 1 120 ? -2.785 -17.652 14.128 1.00 57.03 120 ASP A O 1
#

Solvent-accessible surface area (backbone atoms only — not comparable to full-atom values): 7493 Å² total; per-residue (Å²): 134,90,77,84,75,87,71,91,53,76,45,79,46,70,52,75,79,39,72,47,88,81,55,51,73,65,54,52,50,33,42,47,15,44,78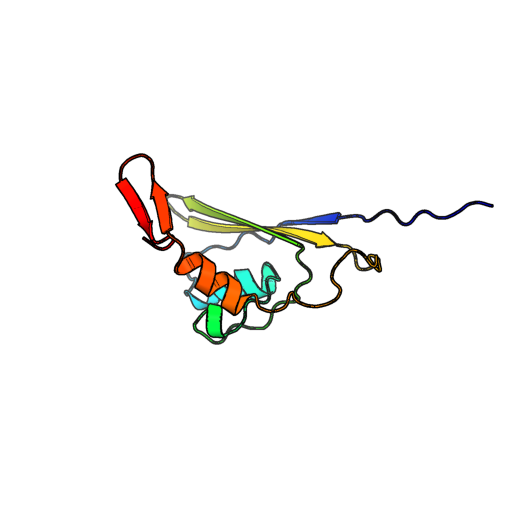,45,12,58,40,68,54,49,75,81,71,75,42,96,58,67,78,29,73,58,54,39,80,45,70,51,79,47,76,45,85,48,102,88,52,37,34,38,36,36,45,31,32,26,67,52,94,82,70,88,48,91,92,52,80,93,59,83,76,79,63,56,68,58,55,48,50,55,49,48,72,30,73,41,77,43,96,90,75,41,78,38,53,61,79,113

Mean predicted aligned error: 15.0 Å

Nearest PDB structures (foldseek):
  4za1-assembly1_C  TM=4.505E-01  e=2.628E-01  Streptomyces actuosus
  4za1-assembly1_A  TM=4.082E-01  e=5.253E-01  Streptomyces actuosus
  4za1-assembly1_B  TM=4.045E-01  e=9.259E-01  Streptomyces actuosus